Protein AF-A0A091BYT0-F1 (afdb_monomer_lite)

Secondary structure (DSSP, 8-state):
-EESTT-SSEEPPP-SHHHHHHHHHTT--TT--PPTT----S-SS--GGGTPPPB--TTTS-HHHHHHHHHHHHHTT-SS-EEEEE-S-TTS-TTSTT--EEEEEESS--HHHHHS-SBS----HHHHHHHHH-TTT--

Organism: NCBI:txid1302648

Foldseek 3Di:
DEDDDPPDLAHDADQDPQQQVQQVVVVHGPPDDDDPPDDRDSHPDQDRNNGHFFEDCPVVADVQVVVVQVVVCVVVVAPDKDWDKDAPDRVDHPPDVVRIDTDDIG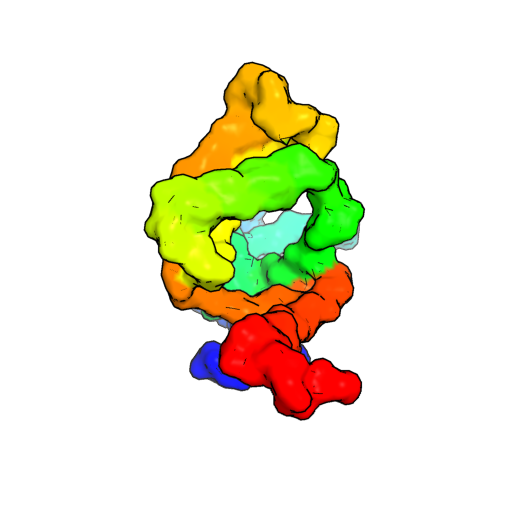SDDDQSCQQDGNYDHRDPCVVVVVCVVCVPPPD

Structure (mmCIF, N/CA/C/O backbone):
data_AF-A0A091BYT0-F1
#
_entry.id   AF-A0A091BYT0-F1
#
loop_
_atom_site.group_PDB
_atom_site.id
_atom_site.type_symbol
_atom_site.label_atom_id
_atom_site.label_alt_id
_atom_site.label_comp_id
_atom_site.label_asym_id
_atom_site.label_entity_id
_atom_site.label_seq_id
_atom_site.pdbx_PDB_ins_code
_atom_site.Cartn_x
_atom_site.Cartn_y
_atom_site.Cartn_z
_atom_site.occupancy
_atom_site.B_iso_or_equiv
_atom_site.auth_seq_id
_atom_site.auth_comp_id
_atom_site.auth_asym_id
_atom_site.auth_atom_id
_atom_site.pdbx_PDB_model_num
ATOM 1 N N . MET A 1 1 ? -17.977 2.817 -4.466 1.00 76.00 1 MET A N 1
ATOM 2 C CA . MET A 1 1 ? -16.609 2.264 -4.591 1.00 76.00 1 MET A CA 1
ATOM 3 C C . MET A 1 1 ? -16.408 1.010 -3.752 1.00 76.00 1 MET A C 1
ATOM 5 O O . MET A 1 1 ? -15.737 0.118 -4.246 1.00 76.00 1 MET A O 1
ATOM 9 N N . ARG A 1 2 ? -17.001 0.907 -2.551 1.00 91.88 2 ARG A N 1
ATOM 10 C CA . ARG A 1 2 ? -17.005 -0.341 -1.773 1.00 91.88 2 ARG A CA 1
ATOM 11 C C . ARG A 1 2 ? -18.127 -1.288 -2.183 1.00 91.88 2 ARG A C 1
ATOM 13 O O . ARG A 1 2 ? -19.239 -0.832 -2.453 1.00 91.88 2 ARG A O 1
ATOM 20 N N . GLY A 1 3 ? -17.832 -2.575 -2.188 1.00 91.50 3 GLY A N 1
ATOM 21 C CA . GLY A 1 3 ? -18.754 -3.658 -2.505 1.00 91.50 3 GLY A CA 1
ATOM 22 C C . GLY A 1 3 ? -18.411 -4.901 -1.698 1.00 91.50 3 GLY A C 1
ATOM 23 O O . GLY A 1 3 ? -17.829 -4.794 -0.622 1.00 91.50 3 GLY A O 1
ATOM 24 N N . GLU A 1 4 ? -18.852 -6.049 -2.196 1.00 87.75 4 GLU A N 1
ATOM 25 C CA . GLU A 1 4 ? -18.722 -7.338 -1.521 1.00 87.75 4 GLU A CA 1
ATOM 26 C C . GLU A 1 4 ? -18.180 -8.381 -2.502 1.00 87.75 4 GLU A C 1
ATOM 28 O O . GLU A 1 4 ? -18.399 -8.290 -3.719 1.00 87.75 4 GLU A O 1
ATOM 33 N N . ASN A 1 5 ? -17.562 -9.430 -1.961 1.00 85.25 5 ASN A N 1
ATOM 34 C CA . ASN A 1 5 ? -17.087 -10.599 -2.705 1.00 85.25 5 ASN A CA 1
ATOM 35 C C . ASN A 1 5 ? -15.991 -10.284 -3.740 1.00 85.25 5 ASN A C 1
ATOM 37 O O . ASN A 1 5 ? -15.920 -10.955 -4.771 1.00 85.25 5 ASN A O 1
ATOM 41 N N . HIS A 1 6 ? -15.136 -9.295 -3.478 1.00 81.69 6 HIS A N 1
ATOM 42 C CA . HIS A 1 6 ? -13.960 -8.945 -4.286 1.00 81.69 6 HIS A CA 1
ATOM 43 C C . HIS A 1 6 ? -14.311 -8.509 -5.715 1.00 81.69 6 HIS A C 1
ATOM 45 O O . HIS A 1 6 ? -13.541 -8.699 -6.656 1.00 81.69 6 HIS A O 1
ATOM 51 N N . ARG A 1 7 ? -15.512 -7.942 -5.901 1.00 86.56 7 ARG A N 1
ATOM 52 C CA . ARG A 1 7 ? -16.020 -7.479 -7.209 1.00 86.56 7 ARG A CA 1
ATOM 53 C C . ARG A 1 7 ? -15.836 -5.985 -7.445 1.00 86.56 7 ARG A C 1
ATOM 55 O O . ARG A 1 7 ? -16.117 -5.492 -8.536 1.00 86.56 7 ARG A O 1
ATOM 62 N N . THR A 1 8 ? -15.401 -5.261 -6.428 1.00 89.44 8 THR A N 1
ATOM 63 C CA . THR A 1 8 ? -15.164 -3.820 -6.463 1.00 89.44 8 THR A CA 1
ATOM 64 C C . THR A 1 8 ? -13.767 -3.515 -5.937 1.00 89.44 8 THR A C 1
ATOM 66 O O . THR A 1 8 ? -13.230 -4.321 -5.185 1.00 89.44 8 THR A O 1
ATOM 69 N N . PRO A 1 9 ? -13.180 -2.353 -6.273 1.00 87.19 9 PRO A N 1
ATOM 70 C CA . PRO A 1 9 ? -11.818 -2.027 -5.847 1.00 87.19 9 PRO A CA 1
ATOM 71 C C . PRO A 1 9 ? -11.589 -1.985 -4.332 1.00 87.19 9 PRO A C 1
ATOM 73 O O . PRO A 1 9 ? -10.460 -2.143 -3.888 1.00 87.19 9 PRO A O 1
ATOM 76 N N . LEU A 1 10 ? -12.642 -1.746 -3.549 1.00 91.94 10 LEU A N 1
ATOM 77 C CA . LEU A 1 10 ? -12.599 -1.737 -2.091 1.00 91.94 10 LEU A CA 1
ATOM 78 C C . LEU A 1 10 ? -13.695 -2.658 -1.547 1.00 91.94 10 LEU A C 1
ATOM 80 O O . LEU A 1 10 ? -14.782 -2.735 -2.131 1.00 91.94 10 LEU A O 1
ATOM 84 N N . GLU A 1 11 ? -13.450 -3.287 -0.403 1.00 93.44 11 GLU A N 1
ATOM 85 C CA . GLU A 1 11 ? -14.455 -4.084 0.307 1.00 93.44 11 GLU A CA 1
ATOM 86 C C . GLU A 1 11 ? -15.176 -3.253 1.369 1.00 93.44 11 GLU A C 1
ATOM 88 O O . GLU A 1 11 ? -14.642 -2.278 1.911 1.00 93.44 11 GLU A O 1
ATOM 93 N N . LYS A 1 12 ? -16.425 -3.608 1.663 1.00 93.69 12 LYS A N 1
ATOM 94 C CA . LYS A 1 12 ? -17.124 -3.063 2.828 1.00 93.69 12 LYS A CA 1
ATOM 95 C C . LYS A 1 12 ? -16.518 -3.631 4.107 1.00 93.69 12 LYS A C 1
ATOM 97 O O . LYS A 1 12 ? -16.277 -4.833 4.204 1.00 93.69 12 LYS A O 1
ATOM 102 N N . ILE A 1 13 ? -16.363 -2.759 5.096 1.00 92.94 13 ILE A N 1
ATOM 103 C CA . ILE A 1 13 ? -16.055 -3.153 6.470 1.00 92.94 13 ILE A CA 1
ATOM 104 C C . ILE A 1 13 ? -17.167 -4.083 6.965 1.00 92.94 13 ILE A C 1
ATOM 106 O O . ILE A 1 13 ? -18.351 -3.799 6.765 1.00 92.94 13 ILE A O 1
ATOM 110 N N . GLN A 1 14 ? -16.772 -5.187 7.589 1.00 91.19 14 GLN A N 1
ATOM 111 C CA . GLN A 1 14 ? -17.680 -6.121 8.243 1.00 91.19 14 GLN A CA 1
ATOM 112 C C . GLN A 1 14 ? -17.675 -5.851 9.748 1.00 91.19 14 GLN A C 1
ATOM 114 O O . GLN A 1 14 ? -16.687 -5.368 10.285 1.00 91.19 14 GLN A O 1
ATOM 119 N N . LEU A 1 15 ? -18.772 -6.157 10.436 1.00 93.69 15 LEU A N 1
ATOM 120 C CA . LEU A 1 15 ? -18.853 -6.066 11.898 1.00 93.69 15 LEU A CA 1
ATOM 121 C C . LEU A 1 15 ? -18.855 -7.488 12.466 1.00 93.69 15 LEU A C 1
ATOM 123 O O . LEU A 1 15 ? -19.876 -7.987 12.932 1.00 93.69 15 LEU A O 1
ATOM 127 N N . GLY A 1 16 ? -17.734 -8.189 12.283 1.00 95.12 16 GLY A N 1
ATOM 128 C CA . GLY A 1 16 ? -17.563 -9.576 12.701 1.00 95.12 16 GLY A CA 1
ATOM 129 C C . GLY A 1 16 ? -16.813 -9.712 14.024 1.00 95.12 16 GLY A C 1
ATOM 130 O O . GLY A 1 16 ? -16.383 -8.734 14.628 1.00 95.12 16 GLY A O 1
ATOM 131 N N . ALA A 1 17 ? -16.594 -10.961 14.441 1.00 96.25 17 ALA A N 1
ATOM 132 C CA . ALA A 1 17 ? -15.895 -11.278 15.690 1.00 96.25 17 ALA A CA 1
ATOM 133 C C . ALA A 1 17 ? -14.446 -10.755 15.730 1.00 96.25 17 ALA A C 1
ATOM 135 O O . ALA A 1 17 ? -13.921 -10.455 16.798 1.00 96.25 17 ALA A O 1
ATOM 136 N N . SER A 1 18 ? -13.780 -10.648 14.573 1.00 95.12 18 SER A N 1
ATOM 137 C CA . SER A 1 18 ? -12.440 -10.059 14.506 1.00 95.12 18 SER A CA 1
ATOM 138 C C . SER A 1 18 ? -12.471 -8.557 14.777 1.00 95.12 18 SER A C 1
ATOM 140 O O . SER A 1 18 ? -11.646 -8.077 15.544 1.00 95.12 18 SER A O 1
ATOM 142 N N . GLU A 1 19 ? -13.413 -7.825 14.177 1.00 96.56 19 GLU A N 1
ATOM 143 C CA . GLU A 1 19 ? -13.581 -6.394 14.436 1.00 96.56 19 GLU A CA 1
ATOM 144 C C . GLU A 1 19 ? -14.000 -6.121 15.878 1.00 96.56 19 GLU A C 1
ATOM 146 O O . GLU A 1 19 ? -13.458 -5.225 16.518 1.00 96.56 19 GLU A O 1
ATOM 151 N N . GLU A 1 20 ? -14.907 -6.936 16.415 1.00 97.12 20 GLU A N 1
ATOM 152 C CA . GLU A 1 20 ? -15.338 -6.861 17.811 1.00 97.12 20 GLU A CA 1
ATOM 153 C C . GLU A 1 20 ? -14.163 -7.051 18.779 1.00 97.12 20 GLU A C 1
ATOM 155 O O . GLU A 1 20 ? -14.004 -6.285 19.728 1.00 97.12 20 GLU A O 1
ATOM 160 N N . LEU A 1 21 ? -13.289 -8.028 18.514 1.00 96.81 21 LEU A N 1
ATOM 161 C CA . LEU A 1 21 ? -12.102 -8.272 19.331 1.00 96.81 21 LEU A CA 1
ATOM 162 C C . LEU A 1 21 ? -11.153 -7.065 19.344 1.00 96.81 21 LEU A C 1
ATOM 164 O O . LEU A 1 21 ? -10.691 -6.669 20.414 1.00 96.81 21 LEU A O 1
ATOM 168 N N . VAL A 1 22 ? -10.872 -6.479 18.178 1.00 96.69 22 VAL A N 1
ATOM 169 C CA . VAL A 1 22 ? -9.975 -5.316 18.052 1.00 96.69 22 VAL A CA 1
ATOM 170 C C . VAL A 1 22 ? -10.585 -4.079 18.718 1.00 96.69 22 VAL A C 1
ATOM 172 O O . VAL A 1 22 ? -9.880 -3.328 19.396 1.00 96.69 22 VAL A O 1
ATOM 175 N N . LEU A 1 23 ? -11.902 -3.884 18.608 1.00 97.19 23 LEU A N 1
ATOM 176 C CA . LEU A 1 23 ? -12.615 -2.836 19.343 1.00 97.19 23 LEU A CA 1
ATOM 177 C C . LEU A 1 23 ? -12.477 -3.018 20.855 1.00 97.19 23 LEU A C 1
ATOM 179 O O . LEU A 1 23 ? -12.084 -2.081 21.552 1.00 97.19 23 LEU A O 1
ATOM 183 N N . HIS A 1 24 ? -12.720 -4.228 21.362 1.00 97.19 24 HIS A N 1
ATOM 184 C CA . HIS A 1 24 ? -12.621 -4.514 22.792 1.00 97.19 24 HIS A CA 1
ATOM 185 C C . HIS A 1 24 ? -11.221 -4.273 23.355 1.00 97.19 24 HIS A C 1
ATOM 187 O O . HIS A 1 24 ? -11.096 -3.769 24.471 1.00 97.19 24 HIS A O 1
ATOM 193 N N . GLN A 1 25 ? -10.167 -4.575 22.595 1.00 96.50 25 GLN A N 1
ATOM 194 C CA . GLN A 1 25 ? -8.786 -4.288 23.001 1.00 96.50 25 GLN A CA 1
ATOM 195 C C . GLN A 1 25 ? -8.512 -2.786 23.170 1.00 96.50 25 GLN A C 1
ATOM 197 O O . GLN A 1 25 ? -7.662 -2.410 23.974 1.00 96.50 25 GLN A O 1
ATOM 202 N N . GLN A 1 26 ? -9.257 -1.933 22.464 1.00 96.00 26 GLN A N 1
ATOM 203 C CA . GLN A 1 26 ? -9.205 -0.473 22.588 1.00 96.00 26 GLN A CA 1
ATOM 204 C C . GLN A 1 26 ? -10.232 0.078 23.599 1.00 96.00 26 GLN A C 1
ATOM 206 O O . GLN A 1 26 ? -10.308 1.286 23.791 1.00 96.00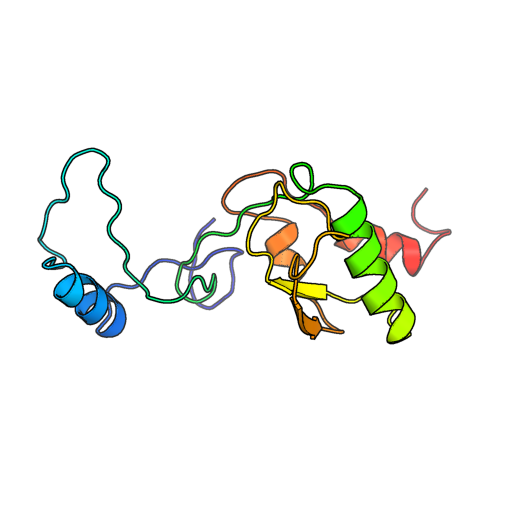 26 GLN A O 1
ATOM 211 N N . GLY A 1 27 ? -11.022 -0.782 24.255 1.00 97.00 27 GLY A N 1
ATOM 212 C CA . GLY A 1 27 ? -12.080 -0.372 25.187 1.00 97.00 27 GLY A CA 1
ATOM 213 C C . GLY A 1 27 ? -13.399 0.035 24.520 1.00 97.00 27 GLY A C 1
ATOM 214 O O . GLY A 1 27 ? -14.274 0.584 25.188 1.00 97.00 27 GLY A O 1
ATOM 215 N N . TYR A 1 28 ? -13.560 -0.255 23.228 1.00 97.56 28 TYR A N 1
ATOM 216 C CA . TYR A 1 28 ? -14.751 0.052 22.441 1.00 97.56 28 TYR A CA 1
ATOM 217 C C . TYR A 1 28 ? -15.652 -1.172 22.241 1.00 97.56 28 TYR A C 1
ATOM 219 O O . TYR A 1 28 ? -15.260 -2.324 22.425 1.00 97.56 28 TYR A O 1
ATOM 227 N N . THR A 1 29 ? -16.884 -0.895 21.831 1.00 97.56 29 THR A N 1
ATOM 228 C CA . THR A 1 29 ? -17.877 -1.848 21.324 1.00 97.56 29 THR A CA 1
ATOM 229 C C . THR A 1 29 ? -18.494 -1.274 20.048 1.00 97.56 29 THR A C 1
ATOM 231 O O . THR A 1 29 ? -18.281 -0.100 19.741 1.00 97.56 29 THR A O 1
ATOM 234 N N . PHE A 1 30 ? -19.295 -2.049 19.313 1.00 96.88 30 PHE A N 1
ATOM 235 C CA . PHE A 1 30 ? -20.006 -1.519 18.141 1.00 96.88 30 PHE A CA 1
ATOM 236 C C . PHE A 1 30 ? -21.026 -0.419 18.476 1.00 96.88 30 PHE A C 1
ATOM 238 O O . PHE A 1 30 ? -21.356 0.380 17.604 1.00 96.88 30 PHE A O 1
ATOM 245 N N . ASP A 1 31 ? -21.491 -0.357 19.726 1.00 97.38 31 ASP A N 1
ATOM 246 C CA . ASP A 1 31 ? -22.428 0.666 20.206 1.00 97.38 31 ASP A CA 1
ATOM 247 C C . ASP A 1 31 ? -21.720 1.906 20.775 1.00 97.38 31 ASP A C 1
ATOM 249 O O . ASP A 1 31 ? -22.361 2.903 21.117 1.00 97.38 31 ASP A O 1
ATOM 253 N N . SER A 1 32 ? -20.394 1.858 20.912 1.00 97.25 32 SER A N 1
ATOM 254 C CA . SER A 1 32 ? -19.616 2.981 21.416 1.00 97.25 32 SER A CA 1
ATOM 255 C C . SER A 1 32 ? -19.590 4.126 20.403 1.00 97.25 32 SER A C 1
ATOM 257 O O . SER A 1 32 ? -19.503 3.914 19.195 1.00 97.25 32 SER A O 1
ATOM 259 N N . VAL A 1 33 ? -19.611 5.359 20.907 1.00 97.06 33 VAL A N 1
ATOM 260 C CA . VAL A 1 33 ? -19.472 6.572 20.095 1.00 97.06 33 VAL A CA 1
ATOM 261 C C . VAL A 1 33 ? -18.083 7.155 20.360 1.00 97.06 33 VAL A C 1
ATOM 263 O O . VAL A 1 33 ? -17.853 7.595 21.485 1.00 97.06 33 VAL A O 1
ATOM 266 N N . PRO A 1 34 ? -17.158 7.134 19.381 1.00 96.50 34 PRO A N 1
ATOM 267 C CA . PRO A 1 34 ? -15.833 7.728 19.539 1.00 96.50 34 PRO A CA 1
ATOM 268 C C . PRO A 1 34 ? -15.906 9.244 19.700 1.00 96.50 34 PRO A C 1
ATOM 270 O O . PRO A 1 34 ? -16.825 9.890 19.177 1.00 96.50 34 PRO A O 1
ATOM 273 N N . ASP A 1 35 ? -14.907 9.819 20.363 1.00 96.94 35 ASP A N 1
ATOM 274 C CA . ASP A 1 35 ? -14.800 11.267 20.466 1.00 96.94 35 ASP A CA 1
ATOM 275 C C . ASP A 1 35 ? -14.502 11.899 19.098 1.00 96.94 35 ASP A C 1
ATOM 277 O O . ASP A 1 35 ? -13.997 11.280 18.155 1.00 96.94 35 ASP A O 1
ATOM 281 N N . GLN A 1 36 ? -14.825 13.185 18.960 1.00 96.81 36 GLN A N 1
ATOM 282 C CA . GLN A 1 36 ? -14.607 13.885 17.701 1.00 96.81 36 GLN A CA 1
ATOM 283 C C . GLN A 1 36 ? -13.113 13.917 17.338 1.00 96.81 36 GLN A C 1
ATOM 285 O O . GLN A 1 36 ? -12.297 14.501 18.046 1.00 96.81 36 GLN A O 1
ATOM 290 N N . GLY A 1 37 ? -12.781 13.363 16.169 1.00 96.12 37 GLY A N 1
ATOM 291 C CA . GLY A 1 37 ? -11.408 13.303 15.655 1.00 96.12 37 GLY A CA 1
ATOM 292 C C . GLY A 1 37 ? -10.623 12.076 16.119 1.00 96.12 37 GLY A C 1
ATOM 293 O O . GLY A 1 37 ? -9.496 11.876 15.668 1.00 96.12 37 GLY A O 1
ATOM 294 N N . GLU A 1 38 ? -11.213 11.238 16.967 1.00 96.38 38 GLU A N 1
ATOM 295 C CA . GLU A 1 38 ? -10.619 9.974 17.366 1.00 96.38 38 GLU A CA 1
ATOM 296 C C . GLU A 1 38 ? -10.663 8.955 16.219 1.00 96.38 38 GLU A C 1
ATOM 298 O O . GLU A 1 38 ? -11.651 8.836 15.492 1.00 96.38 38 GLU A O 1
ATOM 303 N N . THR A 1 39 ? -9.567 8.214 16.047 1.00 95.19 39 THR A N 1
ATOM 304 C CA . THR A 1 39 ? -9.494 7.095 15.103 1.00 95.19 39 THR A CA 1
ATOM 305 C C . THR A 1 39 ? -9.585 5.793 15.878 1.00 95.19 39 THR A C 1
ATOM 307 O O . THR A 1 39 ? -8.702 5.495 16.676 1.00 95.19 39 THR A O 1
ATOM 310 N N . VAL A 1 40 ? -10.629 5.011 15.606 1.00 95.81 40 VAL A N 1
ATOM 311 C CA . VAL A 1 40 ? -10.818 3.675 16.179 1.00 95.81 40 VAL A CA 1
ATOM 312 C C . VAL A 1 40 ? -10.528 2.635 15.107 1.00 95.81 40 VAL A C 1
ATOM 314 O O . VAL A 1 40 ? -11.139 2.645 14.035 1.00 95.81 40 VAL A O 1
ATOM 317 N N . TYR A 1 41 ? -9.585 1.738 15.382 1.00 95.62 41 TYR A N 1
ATOM 318 C CA . TYR A 1 41 ? -9.214 0.687 14.442 1.00 95.62 41 TYR A CA 1
ATOM 319 C C . TYR A 1 41 ? -10.166 -0.502 14.563 1.00 95.62 41 TYR A C 1
ATOM 321 O O . TYR A 1 41 ? -10.561 -0.885 15.659 1.00 95.62 41 TYR A O 1
ATOM 329 N N . LEU A 1 42 ? -10.531 -1.101 13.429 1.00 95.88 42 LEU A N 1
ATOM 330 C CA . LEU A 1 42 ? -11.381 -2.299 13.382 1.00 95.88 42 LEU A CA 1
ATOM 331 C C . LEU A 1 42 ? -10.587 -3.564 13.039 1.00 95.88 42 LEU A C 1
ATOM 333 O O . LEU A 1 42 ? -11.088 -4.672 13.167 1.00 95.88 42 LEU A O 1
ATOM 337 N N . ARG A 1 43 ? -9.346 -3.427 12.575 1.00 94.38 43 ARG A N 1
ATOM 338 C CA . ARG A 1 43 ? -8.476 -4.536 12.183 1.00 94.38 43 ARG A CA 1
ATOM 339 C C . ARG A 1 43 ? -7.038 -4.207 12.565 1.00 94.38 43 ARG A C 1
ATOM 341 O O . ARG A 1 43 ? -6.623 -3.062 12.427 1.00 94.38 43 ARG A O 1
ATOM 348 N N . ASP A 1 44 ? -6.279 -5.235 12.937 1.00 91.00 44 ASP A N 1
ATOM 349 C CA . ASP A 1 44 ? -4.833 -5.131 13.202 1.00 91.00 44 ASP A CA 1
ATOM 350 C C . ASP A 1 44 ? -3.981 -5.191 11.923 1.00 91.00 44 ASP A C 1
ATOM 352 O O . ASP A 1 44 ? -2.761 -5.048 11.962 1.00 91.00 44 ASP A O 1
ATOM 356 N N . ASN A 1 45 ? -4.613 -5.439 10.773 1.00 90.25 45 ASN A N 1
ATOM 357 C CA . ASN A 1 45 ? -3.969 -5.435 9.466 1.00 90.25 45 ASN A CA 1
ATOM 358 C C . ASN A 1 45 ? -4.635 -4.416 8.537 1.00 90.25 45 ASN A C 1
ATOM 360 O O . ASN A 1 45 ? -5.787 -4.024 8.723 1.00 90.25 45 ASN A O 1
ATOM 364 N N . SER A 1 46 ? -3.897 -3.995 7.515 1.00 90.12 46 SER A N 1
ATOM 365 C CA . SER A 1 46 ? -4.302 -2.958 6.563 1.00 90.12 46 SER A CA 1
ATOM 366 C C . SER A 1 46 ? -4.874 -3.523 5.256 1.00 90.12 46 SER A C 1
ATOM 368 O O . SER A 1 46 ? -4.904 -2.837 4.234 1.00 90.12 46 SER A O 1
ATOM 370 N N . ASN A 1 47 ? -5.336 -4.777 5.256 1.00 90.62 47 ASN A N 1
ATOM 371 C CA . ASN A 1 47 ? -5.743 -5.455 4.029 1.00 90.62 47 ASN A CA 1
ATOM 372 C C . ASN A 1 47 ? -7.001 -4.824 3.413 1.00 90.62 47 ASN A C 1
ATOM 374 O O . ASN A 1 47 ? -8.059 -4.743 4.041 1.00 90.62 47 ASN A O 1
ATOM 378 N N . VAL A 1 48 ? -6.925 -4.468 2.127 1.00 90.19 48 VAL A N 1
ATOM 379 C CA . VAL A 1 48 ? -8.076 -3.949 1.363 1.00 90.19 48 VAL A CA 1
ATOM 380 C C . VAL A 1 48 ? -9.218 -4.971 1.300 1.00 90.19 48 VAL A C 1
ATOM 382 O O . VAL A 1 48 ? -10.387 -4.590 1.361 1.00 90.19 48 VAL A O 1
ATOM 385 N N . SER A 1 49 ? -8.899 -6.269 1.247 1.00 87.62 49 SER A N 1
ATOM 386 C CA . SER A 1 49 ? -9.879 -7.369 1.233 1.00 87.62 49 SER A CA 1
ATOM 387 C C . SER A 1 49 ? -10.713 -7.473 2.513 1.00 87.62 49 SER A C 1
ATOM 389 O O . SER A 1 49 ? -11.796 -8.049 2.493 1.00 87.62 49 SER A O 1
ATOM 391 N N . THR A 1 50 ? -10.245 -6.898 3.621 1.00 89.75 50 THR A N 1
ATOM 392 C CA . THR A 1 50 ? -10.983 -6.824 4.892 1.00 89.75 50 THR A CA 1
ATOM 393 C C . THR A 1 50 ? -11.505 -5.416 5.175 1.00 89.75 50 THR A C 1
ATOM 395 O O . THR A 1 50 ? -11.814 -5.083 6.314 1.00 89.75 50 THR A O 1
ATOM 398 N N . GLY A 1 51 ? -11.608 -4.578 4.140 1.00 91.56 51 GLY A N 1
ATOM 399 C CA . GLY A 1 51 ? -12.152 -3.226 4.237 1.00 91.56 51 GLY A CA 1
ATOM 400 C C . GLY A 1 51 ? -11.115 -2.128 4.459 1.00 91.56 51 GLY A C 1
ATOM 401 O O . GLY A 1 5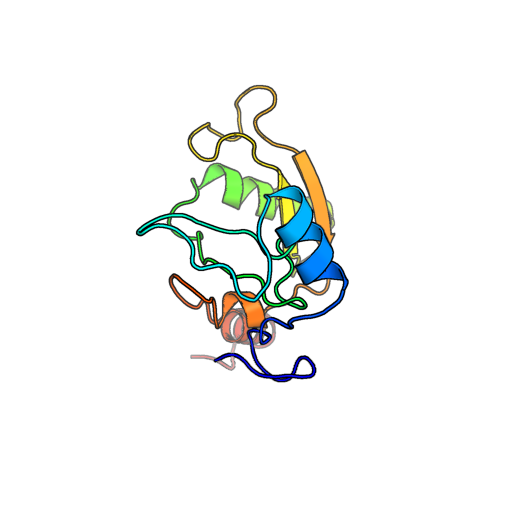1 ? -11.513 -0.974 4.601 1.00 91.56 51 GLY A O 1
ATOM 402 N N . GLY A 1 52 ? -9.819 -2.452 4.434 1.00 93.81 52 GLY A N 1
ATOM 403 C CA . GLY A 1 52 ? -8.738 -1.472 4.503 1.00 93.81 52 GLY A CA 1
ATOM 404 C C . GLY A 1 52 ? -8.762 -0.446 3.366 1.00 93.81 52 GLY A C 1
ATOM 405 O O . GLY A 1 52 ? -9.386 -0.640 2.315 1.00 93.81 52 GLY A O 1
ATOM 406 N N . ASP A 1 53 ? -8.062 0.660 3.596 1.00 94.31 53 ASP A N 1
ATOM 407 C CA . ASP A 1 53 ? -7.983 1.801 2.688 1.00 94.31 53 ASP A CA 1
ATOM 408 C C . ASP A 1 53 ? -6.688 1.753 1.873 1.00 94.31 53 ASP A C 1
ATOM 410 O O . ASP A 1 53 ? -5.602 1.604 2.429 1.00 94.31 53 ASP A O 1
ATOM 414 N N . SER A 1 54 ? -6.786 1.933 0.555 1.00 95.12 54 SER A N 1
ATOM 415 C CA . SER A 1 54 ? -5.622 2.075 -0.326 1.00 95.12 54 SER A CA 1
ATOM 416 C C . SER A 1 54 ? -5.318 3.544 -0.632 1.00 95.12 54 SER A C 1
ATOM 418 O O . SER A 1 54 ? -6.199 4.316 -1.018 1.00 95.12 54 SER A O 1
ATOM 420 N N . PHE A 1 55 ? -4.052 3.936 -0.506 1.00 95.81 55 PHE A N 1
ATOM 421 C CA . PHE A 1 55 ? -3.585 5.296 -0.777 1.00 95.81 55 PHE A CA 1
ATOM 422 C C . PHE A 1 55 ? -2.583 5.278 -1.936 1.00 95.81 55 PHE A C 1
ATOM 424 O O . PHE A 1 55 ? -1.614 4.523 -1.901 1.00 95.81 55 PHE A O 1
ATOM 431 N N . ASP A 1 56 ? -2.796 6.106 -2.963 1.00 97.25 56 ASP A N 1
ATOM 432 C CA . ASP A 1 56 ? -1.756 6.371 -3.966 1.00 97.25 56 ASP A CA 1
ATOM 433 C C . ASP A 1 56 ? -0.750 7.369 -3.391 1.00 97.25 56 ASP A C 1
ATOM 435 O O . ASP A 1 56 ? -1.092 8.522 -3.137 1.00 97.25 56 ASP A O 1
ATOM 439 N N . MET A 1 57 ? 0.487 6.907 -3.220 1.00 96.56 57 MET A N 1
ATOM 440 C CA . MET A 1 57 ? 1.617 7.691 -2.706 1.00 96.56 57 MET A CA 1
ATOM 441 C C . MET A 1 57 ? 2.671 7.951 -3.792 1.00 96.56 57 MET A C 1
ATOM 443 O O . MET A 1 57 ? 3.764 8.424 -3.500 1.00 96.56 57 MET A O 1
ATOM 447 N N . THR A 1 58 ? 2.367 7.630 -5.057 1.00 96.44 58 THR A N 1
ATOM 448 C CA . THR A 1 58 ? 3.346 7.613 -6.157 1.00 96.44 58 THR A CA 1
ATOM 449 C C . THR A 1 58 ? 4.133 8.919 -6.281 1.00 96.44 58 THR A C 1
ATOM 451 O O . THR A 1 58 ? 5.338 8.886 -6.518 1.00 96.44 58 THR A O 1
ATOM 454 N N . ASP A 1 59 ? 3.473 10.068 -6.135 1.00 95.69 59 ASP A N 1
ATOM 455 C CA . ASP A 1 59 ? 4.124 11.373 -6.304 1.00 95.69 59 ASP A CA 1
ATOM 456 C C . ASP A 1 59 ? 4.816 11.863 -5.011 1.00 95.69 59 ASP A C 1
ATOM 458 O O . ASP A 1 59 ? 5.666 12.743 -5.087 1.00 95.69 59 ASP A O 1
ATOM 462 N N . GLU A 1 60 ? 4.504 11.262 -3.858 1.00 94.12 60 GLU A N 1
ATOM 463 C CA . GLU A 1 60 ? 5.077 11.601 -2.544 1.00 94.12 60 GLU A CA 1
ATOM 464 C C . GLU A 1 60 ? 6.395 10.861 -2.269 1.00 94.12 60 GLU A C 1
ATOM 466 O O . GLU A 1 60 ? 7.236 11.331 -1.506 1.00 94.12 60 GLU A O 1
ATOM 471 N N . PHE A 1 61 ? 6.595 9.698 -2.896 1.00 94.75 61 PHE A N 1
ATOM 472 C CA . PHE A 1 61 ? 7.844 8.947 -2.784 1.00 94.75 61 PHE A CA 1
ATOM 473 C C . PHE A 1 61 ? 8.985 9.608 -3.562 1.00 94.75 61 PHE A C 1
ATOM 475 O O . PHE A 1 61 ? 8.832 9.979 -4.735 1.00 94.75 61 PHE A O 1
ATOM 482 N N . SER A 1 62 ? 10.163 9.652 -2.936 1.00 95.38 62 SER A N 1
ATOM 483 C CA . SER A 1 62 ? 11.411 10.040 -3.587 1.00 95.38 62 SER A CA 1
ATOM 484 C C . SER A 1 62 ? 11.786 9.076 -4.718 1.00 95.38 62 SER A C 1
ATOM 486 O O . SER A 1 62 ? 11.400 7.904 -4.753 1.00 95.38 62 SER A O 1
ATOM 488 N N . GLU A 1 63 ? 12.524 9.598 -5.698 1.00 97.06 63 GLU A N 1
ATOM 489 C CA . GLU A 1 63 ? 12.860 8.851 -6.913 1.00 97.06 63 GLU A CA 1
ATOM 490 C C . GLU A 1 63 ? 13.784 7.655 -6.637 1.00 97.06 63 GLU A C 1
ATOM 492 O O . GLU A 1 63 ? 13.705 6.642 -7.322 1.00 97.06 63 GLU A O 1
ATOM 497 N N . ASP A 1 64 ? 14.621 7.722 -5.605 1.00 97.19 64 ASP A N 1
ATOM 498 C CA . ASP A 1 64 ? 15.536 6.643 -5.224 1.00 97.19 64 ASP A CA 1
ATOM 499 C C . ASP A 1 64 ? 14.812 5.348 -4.810 1.00 97.19 64 ASP A C 1
ATOM 501 O O . ASP A 1 64 ? 15.216 4.275 -5.258 1.00 97.19 64 ASP A O 1
ATOM 505 N N . TYR A 1 65 ? 13.701 5.415 -4.067 1.00 97.94 65 TYR A N 1
ATOM 506 C CA . TYR A 1 65 ? 12.878 4.234 -3.764 1.00 97.94 65 TYR A CA 1
ATOM 507 C C . TYR A 1 65 ? 12.189 3.659 -5.008 1.00 97.94 65 TYR A C 1
ATOM 509 O O . TYR A 1 65 ? 12.048 2.441 -5.138 1.00 97.94 65 TYR A O 1
ATOM 517 N N . LYS A 1 66 ? 11.796 4.510 -5.964 1.00 97.62 66 LYS A N 1
ATOM 518 C CA . LYS A 1 66 ? 11.234 4.047 -7.245 1.00 97.62 66 LYS A CA 1
ATOM 519 C C . LYS A 1 66 ? 12.293 3.314 -8.063 1.00 97.62 66 LYS A C 1
ATOM 521 O O . LYS A 1 66 ? 12.030 2.230 -8.579 1.00 97.62 66 LYS A O 1
ATOM 526 N N . GLN A 1 67 ? 13.507 3.861 -8.127 1.00 98.00 67 GLN A N 1
ATOM 527 C CA . GLN A 1 67 ? 14.639 3.217 -8.795 1.00 98.00 67 GLN A CA 1
ATOM 528 C C . GLN A 1 67 ? 15.049 1.915 -8.103 1.00 98.00 67 GLN A C 1
ATOM 530 O O . GLN A 1 67 ? 15.355 0.939 -8.785 1.00 98.00 67 GLN A O 1
ATOM 535 N N . LEU A 1 68 ? 14.992 1.856 -6.772 1.00 97.69 68 LEU A N 1
ATOM 536 C CA . LEU A 1 68 ? 15.191 0.623 -6.015 1.00 97.69 68 LEU A CA 1
ATOM 537 C C . LEU A 1 68 ? 14.195 -0.467 -6.441 1.00 97.69 68 LEU A C 1
ATOM 539 O O . LEU A 1 68 ? 14.612 -1.581 -6.755 1.00 97.69 68 LEU A O 1
ATOM 543 N N . ALA A 1 69 ? 12.897 -0.157 -6.515 1.00 97.94 69 ALA A N 1
ATOM 544 C CA . ALA A 1 69 ? 11.887 -1.120 -6.962 1.00 97.94 69 ALA A CA 1
ATOM 545 C C . ALA A 1 69 ? 12.159 -1.620 -8.396 1.00 97.94 69 ALA A C 1
ATOM 547 O O . ALA A 1 69 ? 12.047 -2.817 -8.676 1.00 97.94 69 ALA A O 1
ATOM 548 N N . VAL A 1 70 ? 12.593 -0.727 -9.294 1.00 97.81 70 VAL A N 1
ATOM 549 C CA . VAL A 1 70 ? 13.015 -1.087 -10.659 1.00 97.81 70 VAL A CA 1
ATOM 550 C C . VAL A 1 70 ? 14.220 -2.034 -10.641 1.00 97.81 70 VAL A C 1
ATOM 552 O O . VAL A 1 70 ? 14.212 -3.039 -11.352 1.00 97.81 70 VAL A O 1
ATOM 555 N N . GLN A 1 71 ? 15.234 -1.764 -9.816 1.00 97.88 71 GLN A N 1
ATOM 556 C CA . GLN A 1 71 ? 16.423 -2.616 -9.693 1.00 97.88 71 GLN A CA 1
ATOM 557 C C . GLN A 1 71 ? 16.083 -4.013 -9.168 1.00 97.88 71 GLN A C 1
ATOM 559 O O . GLN A 1 71 ? 16.623 -5.002 -9.670 1.00 97.88 71 GLN A O 1
ATOM 564 N N . VAL A 1 72 ? 15.164 -4.121 -8.204 1.00 98.19 72 VAL A N 1
ATOM 565 C CA . VAL A 1 72 ? 14.680 -5.416 -7.703 1.00 98.19 72 VAL A CA 1
ATOM 566 C C . VAL A 1 72 ? 14.023 -6.211 -8.833 1.00 98.19 72 VAL A C 1
ATOM 568 O O . VAL A 1 72 ? 14.398 -7.359 -9.072 1.00 98.19 72 VAL A O 1
ATOM 571 N N . ALA A 1 73 ? 13.108 -5.597 -9.590 1.00 97.88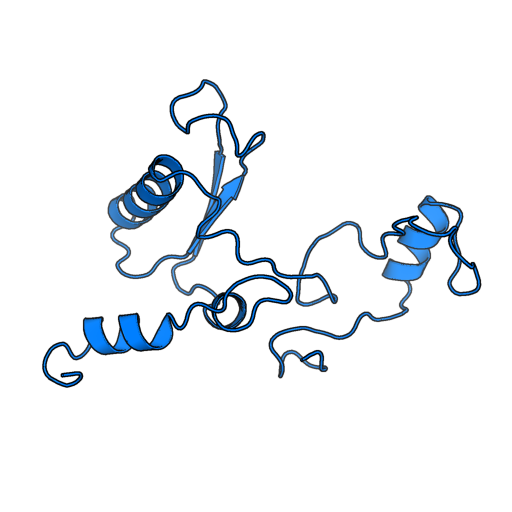 73 ALA A N 1
ATOM 572 C CA . ALA A 1 73 ? 12.451 -6.254 -10.721 1.00 97.88 73 ALA A CA 1
ATOM 573 C C . ALA A 1 73 ? 13.454 -6.705 -11.803 1.00 97.88 73 ALA A C 1
ATOM 575 O O . ALA A 1 73 ? 13.385 -7.839 -12.280 1.00 97.88 73 ALA A O 1
ATOM 576 N N . GLN A 1 74 ? 14.431 -5.854 -12.139 1.00 97.44 74 GLN A N 1
ATOM 577 C CA . GLN A 1 74 ? 15.496 -6.171 -13.096 1.00 97.44 74 GLN A CA 1
ATOM 578 C C . GLN A 1 74 ? 16.376 -7.333 -12.630 1.00 97.44 74 GLN A C 1
ATOM 580 O O . GLN A 1 74 ? 16.681 -8.222 -13.422 1.00 97.44 74 GLN A O 1
ATOM 585 N N . THR A 1 75 ? 16.748 -7.354 -11.348 1.00 97.81 75 THR A N 1
ATOM 586 C CA . THR A 1 75 ? 17.563 -8.426 -10.752 1.00 97.81 75 THR A CA 1
ATOM 587 C C . THR A 1 75 ? 16.860 -9.778 -10.846 1.00 97.81 75 THR A C 1
ATOM 589 O O . THR A 1 75 ? 17.502 -10.801 -11.076 1.00 97.81 75 THR A O 1
ATOM 592 N N . LEU A 1 76 ? 15.532 -9.782 -10.732 1.00 97.38 76 LEU A N 1
ATOM 593 C CA . LEU A 1 76 ? 14.698 -10.974 -10.879 1.00 97.38 76 LEU A CA 1
ATOM 594 C C . LEU A 1 76 ? 14.380 -11.328 -12.343 1.00 97.38 76 LEU A C 1
ATOM 596 O O . LEU A 1 76 ? 13.717 -12.332 -12.595 1.00 97.38 76 LEU A O 1
ATOM 600 N N . GLY A 1 77 ? 14.819 -10.518 -13.313 1.00 97.12 77 GLY A N 1
ATOM 601 C CA . GLY A 1 77 ? 14.489 -10.696 -14.729 1.00 97.12 77 GLY A CA 1
ATOM 602 C C . GLY A 1 77 ? 12.998 -10.513 -15.037 1.00 97.12 77 GLY A C 1
ATOM 603 O O . GLY A 1 77 ? 12.512 -11.017 -16.049 1.00 97.12 77 GLY A O 1
ATOM 604 N N . ALA A 1 78 ? 12.258 -9.822 -14.169 1.00 96.50 78 ALA A N 1
ATOM 605 C CA . ALA A 1 78 ? 10.823 -9.633 -14.296 1.00 96.50 78 ALA A CA 1
ATOM 606 C C . ALA A 1 78 ? 10.513 -8.345 -15.070 1.00 96.50 78 ALA A C 1
ATOM 608 O O . ALA A 1 78 ? 10.876 -7.248 -14.650 1.00 96.50 78 ALA A O 1
ATOM 609 N N . 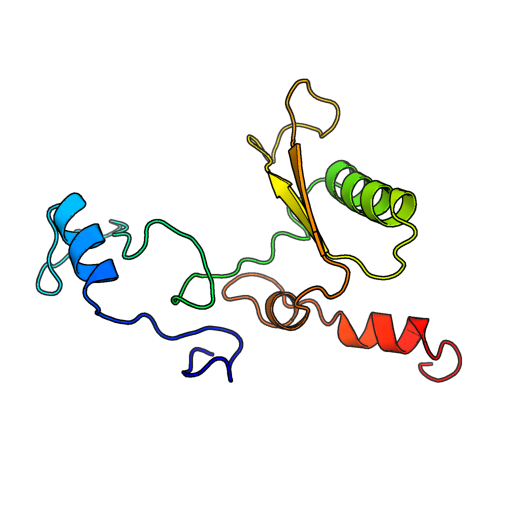THR A 1 79 ? 9.799 -8.461 -16.193 1.00 94.50 79 THR A N 1
ATOM 610 C CA . THR A 1 79 ? 9.339 -7.289 -16.960 1.00 94.50 79 THR A CA 1
ATOM 611 C C . THR A 1 79 ? 8.196 -6.554 -16.259 1.00 94.50 79 THR A C 1
ATOM 613 O O . THR A 1 79 ? 8.109 -5.332 -16.333 1.00 94.50 79 THR A O 1
ATOM 616 N N . ILE A 1 80 ? 7.316 -7.295 -15.581 1.00 95.25 80 ILE A N 1
ATOM 617 C CA . ILE A 1 80 ? 6.220 -6.763 -14.767 1.00 95.25 80 ILE A CA 1
ATOM 618 C C . ILE A 1 80 ? 6.352 -7.400 -13.388 1.00 95.25 80 ILE A C 1
ATOM 620 O O . ILE A 1 80 ? 6.369 -8.624 -13.269 1.00 95.25 80 ILE A O 1
ATOM 624 N N . CYS A 1 81 ? 6.473 -6.567 -12.361 1.00 96.44 81 CYS A N 1
ATOM 625 C CA . CYS A 1 81 ? 6.653 -6.998 -10.983 1.00 96.44 81 CYS A CA 1
ATOM 626 C C . CYS A 1 81 ? 6.082 -5.934 -10.041 1.00 96.44 81 CYS A C 1
ATOM 628 O O . CYS A 1 81 ? 6.309 -4.743 -10.256 1.00 96.44 81 CYS A O 1
ATOM 630 N N . GLY A 1 82 ? 5.341 -6.355 -9.020 1.00 97.31 82 GLY A N 1
ATOM 631 C CA . GLY A 1 82 ? 5.062 -5.535 -7.843 1.00 97.31 82 GLY A CA 1
ATOM 632 C C . GLY A 1 82 ? 6.090 -5.856 -6.771 1.00 97.31 82 GLY A C 1
ATOM 633 O O . GLY A 1 82 ? 6.299 -7.027 -6.479 1.00 97.31 82 GLY A O 1
ATOM 634 N N . VAL A 1 83 ? 6.751 -4.845 -6.220 1.00 97.88 83 VAL A N 1
ATOM 635 C CA . VAL A 1 83 ? 7.760 -5.027 -5.172 1.00 97.88 83 VAL A CA 1
ATOM 636 C C . VAL A 1 83 ? 7.226 -4.410 -3.895 1.00 97.88 83 VAL A C 1
ATOM 638 O O . VAL A 1 83 ? 6.913 -3.219 -3.876 1.00 97.88 83 VAL A O 1
ATOM 641 N N . ASP A 1 84 ? 7.158 -5.211 -2.841 1.00 97.38 84 ASP A N 1
ATOM 642 C CA . ASP A 1 84 ? 6.668 -4.779 -1.542 1.00 97.38 84 ASP A CA 1
ATOM 643 C C . ASP A 1 84 ? 7.857 -4.484 -0.629 1.00 97.38 84 ASP A C 1
ATOM 645 O O . ASP A 1 84 ? 8.720 -5.331 -0.373 1.00 97.38 84 ASP A O 1
ATOM 649 N N . ILE A 1 85 ? 7.922 -3.233 -0.178 1.00 97.62 85 ILE A N 1
ATOM 650 C CA . ILE A 1 85 ? 9.062 -2.662 0.536 1.00 97.62 85 ILE A CA 1
ATOM 651 C C . ILE A 1 85 ? 8.566 -2.145 1.882 1.00 97.62 85 ILE A C 1
ATOM 653 O O . ILE A 1 85 ? 7.578 -1.413 1.943 1.00 97.62 85 ILE A O 1
ATOM 657 N N . ILE A 1 86 ? 9.269 -2.492 2.960 1.00 97.38 86 ILE A N 1
ATOM 658 C CA . ILE A 1 86 ? 9.078 -1.855 4.263 1.00 97.38 86 ILE A CA 1
ATOM 659 C C . ILE A 1 86 ? 10.063 -0.701 4.406 1.00 97.38 86 ILE A C 1
ATOM 661 O O . ILE A 1 86 ? 11.265 -0.881 4.216 1.00 97.38 86 ILE A O 1
ATOM 665 N N . ILE A 1 87 ? 9.544 0.485 4.714 1.00 97.31 87 ILE A N 1
ATOM 666 C CA . ILE A 1 87 ? 10.312 1.730 4.807 1.00 97.31 87 ILE A CA 1
ATOM 667 C C . ILE A 1 87 ? 9.950 2.379 6.148 1.00 97.31 87 ILE A C 1
ATOM 669 O O . ILE A 1 87 ? 8.807 2.815 6.302 1.00 97.31 87 ILE A O 1
ATOM 673 N N . PRO A 1 88 ? 10.864 2.411 7.138 1.00 96.56 88 PRO A N 1
ATOM 674 C CA . PRO A 1 88 ? 10.581 2.990 8.452 1.00 96.56 88 PRO A CA 1
ATOM 675 C C . PRO A 1 88 ? 10.324 4.500 8.408 1.00 96.56 88 PRO A C 1
ATOM 677 O O . PRO A 1 88 ? 9.495 5.000 9.165 1.00 96.56 88 PRO A O 1
ATOM 680 N N . ASP A 1 89 ? 11.023 5.216 7.522 1.00 95.25 89 ASP A N 1
ATOM 681 C CA . ASP A 1 89 ? 10.865 6.656 7.318 1.00 95.25 89 ASP A CA 1
ATOM 682 C C . ASP A 1 89 ? 10.918 6.998 5.824 1.00 95.25 89 ASP A C 1
ATOM 684 O O . ASP A 1 89 ? 11.967 6.923 5.186 1.00 95.25 89 ASP A O 1
ATOM 688 N N . ILE A 1 90 ? 9.770 7.395 5.269 1.00 93.38 90 ILE A N 1
ATOM 689 C CA . ILE A 1 90 ? 9.629 7.785 3.859 1.00 93.38 90 ILE A CA 1
ATOM 690 C C . ILE A 1 90 ? 10.418 9.055 3.505 1.00 93.38 90 ILE A C 1
ATOM 692 O O . ILE A 1 90 ? 10.735 9.268 2.337 1.00 93.38 90 ILE A O 1
ATOM 696 N N . ALA A 1 91 ? 10.738 9.906 4.486 1.00 93.81 91 ALA A N 1
ATOM 697 C CA . ALA A 1 91 ? 11.506 11.128 4.258 1.00 93.81 91 ALA A CA 1
ATOM 698 C C . ALA A 1 91 ? 13.021 10.872 4.190 1.00 93.81 91 ALA A C 1
ATOM 700 O O . ALA A 1 91 ? 13.766 11.716 3.682 1.00 93.81 91 ALA A O 1
ATOM 701 N N . ALA A 1 92 ? 13.487 9.728 4.697 1.00 95.50 92 ALA A N 1
ATOM 702 C CA . ALA A 1 92 ? 14.888 9.344 4.635 1.00 95.50 92 ALA A CA 1
ATOM 703 C C . ALA A 1 92 ? 15.242 8.804 3.237 1.00 95.50 92 ALA A C 1
ATOM 705 O O . ALA A 1 92 ? 14.465 8.036 2.667 1.00 95.50 92 ALA A O 1
ATOM 706 N N . PRO A 1 93 ? 16.418 9.148 2.680 1.00 96.50 93 PRO A N 1
ATOM 707 C CA . PRO A 1 93 ? 16.851 8.605 1.397 1.00 96.50 93 PRO A CA 1
ATOM 708 C C . PRO A 1 93 ? 17.123 7.101 1.503 1.00 96.50 93 PRO A C 1
ATOM 710 O O . PRO A 1 93 ? 17.635 6.623 2.517 1.00 96.50 93 PRO A O 1
ATOM 713 N N . ALA A 1 94 ? 16.903 6.369 0.413 1.00 96.81 94 ALA A N 1
ATOM 714 C CA . ALA A 1 94 ? 17.106 4.921 0.341 1.00 96.81 94 ALA A CA 1
ATOM 715 C C . ALA A 1 94 ? 18.566 4.497 0.601 1.00 96.81 94 ALA A C 1
ATOM 717 O O . ALA A 1 94 ? 18.837 3.339 0.905 1.00 96.81 94 ALA A O 1
ATOM 718 N N . SER A 1 95 ? 19.526 5.421 0.486 1.00 96.38 95 SER A N 1
ATOM 719 C CA . SER A 1 95 ? 20.940 5.182 0.797 1.00 96.38 95 SER A CA 1
ATOM 720 C C . SER A 1 95 ? 21.275 5.224 2.292 1.00 96.38 95 SER A C 1
ATOM 722 O O . SER A 1 95 ? 22.420 4.953 2.656 1.00 96.38 95 SER A O 1
ATOM 724 N N . ALA A 1 96 ? 20.346 5.652 3.152 1.00 96.81 96 ALA A N 1
ATOM 725 C CA . ALA A 1 96 ? 20.586 5.689 4.588 1.00 96.81 96 ALA A CA 1
ATOM 726 C C . ALA A 1 96 ? 20.722 4.269 5.165 1.00 96.81 96 ALA A C 1
ATOM 728 O O . ALA A 1 96 ? 20.219 3.289 4.613 1.00 96.81 96 ALA A O 1
ATOM 729 N N . VAL A 1 97 ? 21.436 4.158 6.286 1.00 95.50 97 VAL A N 1
ATOM 730 C CA . VAL A 1 97 ? 21.555 2.886 7.007 1.00 95.50 97 VAL A CA 1
ATOM 731 C C . VAL A 1 97 ? 20.172 2.474 7.509 1.00 95.50 97 VAL A C 1
ATOM 733 O O . VAL A 1 97 ? 19.450 3.309 8.049 1.00 95.50 97 VAL A O 1
ATOM 736 N N . ASP A 1 98 ? 19.813 1.207 7.298 1.00 95.88 98 ASP A N 1
ATOM 737 C CA . ASP A 1 98 ? 18.519 0.623 7.675 1.00 95.88 98 ASP A CA 1
ATOM 738 C C . ASP A 1 98 ? 17.291 1.360 7.093 1.00 95.88 98 ASP A C 1
ATOM 740 O O . ASP A 1 98 ? 16.197 1.310 7.654 1.00 95.88 98 ASP A O 1
ATOM 744 N N . ALA A 1 99 ? 17.458 2.028 5.943 1.00 96.94 99 ALA A N 1
ATOM 745 C CA . ALA A 1 99 ? 16.400 2.806 5.294 1.00 96.94 99 ALA A CA 1
ATOM 746 C C . ALA A 1 99 ? 15.205 1.963 4.823 1.00 96.94 99 ALA A C 1
ATOM 748 O O . ALA A 1 99 ? 14.085 2.466 4.758 1.00 96.94 99 ALA A O 1
ATOM 749 N N . TYR A 1 100 ? 15.427 0.696 4.460 1.00 97.81 100 TYR A N 1
ATOM 750 C CA . TYR A 1 100 ? 14.371 -0.177 3.957 1.00 97.81 100 TYR A CA 1
ATOM 751 C C . TYR A 1 100 ? 14.709 -1.667 4.075 1.00 97.81 100 TYR A C 1
ATOM 753 O O . TYR A 1 100 ? 15.863 -2.061 4.245 1.00 97.81 100 TYR A O 1
ATOM 761 N N . GLY A 1 101 ? 13.685 -2.501 3.890 1.00 97.94 101 GLY A N 1
ATOM 762 C CA . GLY A 1 101 ? 13.810 -3.926 3.591 1.00 97.94 101 GLY A CA 1
ATOM 763 C C . GLY A 1 101 ? 12.868 -4.336 2.458 1.00 97.94 101 GLY A C 1
ATOM 764 O O . GLY A 1 101 ? 11.762 -3.810 2.345 1.00 97.94 101 GLY A O 1
ATOM 765 N N . ILE A 1 102 ? 13.290 -5.280 1.614 1.00 97.88 102 ILE A N 1
ATOM 766 C CA . ILE A 1 102 ? 12.407 -5.896 0.612 1.00 97.88 102 ILE A CA 1
ATOM 767 C C . ILE A 1 102 ? 11.665 -7.054 1.282 1.00 97.88 102 ILE A C 1
ATOM 769 O O . ILE A 1 102 ? 12.311 -7.958 1.812 1.00 97.88 102 ILE A O 1
ATOM 773 N N . ILE A 1 103 ? 10.332 -7.021 1.274 1.00 97.69 103 ILE A N 1
ATOM 774 C CA . ILE A 1 103 ? 9.496 -8.086 1.843 1.00 97.69 103 ILE A CA 1
ATOM 775 C C . ILE A 1 103 ? 9.270 -9.173 0.794 1.00 97.69 103 ILE A C 1
ATOM 777 O O . ILE A 1 103 ? 9.578 -10.340 1.030 1.00 97.69 103 ILE A O 1
ATOM 781 N N . GLU A 1 104 ? 8.735 -8.786 -0.364 1.00 97.25 104 GLU A N 1
ATOM 782 C CA . GLU A 1 104 ? 8.372 -9.713 -1.432 1.00 97.25 104 GLU A CA 1
ATOM 783 C C . GLU A 1 104 ? 8.403 -9.056 -2.820 1.00 97.25 104 GLU A C 1
ATOM 785 O O . GLU A 1 104 ? 8.458 -7.833 -2.967 1.00 97.25 104 GLU A O 1
ATOM 790 N N . ALA A 1 105 ? 8.405 -9.899 -3.854 1.00 96.88 105 ALA A N 1
ATOM 791 C CA . ALA A 1 105 ? 8.345 -9.496 -5.252 1.00 96.88 105 ALA A CA 1
ATOM 792 C C . ALA A 1 105 ? 7.332 -10.377 -5.999 1.00 96.88 105 ALA A C 1
ATOM 794 O O . ALA A 1 105 ? 7.533 -11.578 -6.197 1.00 96.88 105 ALA A O 1
ATOM 795 N N . ASN A 1 106 ? 6.229 -9.761 -6.408 1.00 96.62 106 ASN A N 1
ATOM 796 C CA . ASN A 1 106 ? 5.054 -10.382 -6.992 1.00 96.62 106 ASN A CA 1
ATOM 797 C C . ASN A 1 106 ? 5.061 -10.257 -8.524 1.00 96.62 106 ASN A C 1
ATOM 799 O O . ASN A 1 106 ? 4.880 -9.174 -9.080 1.00 96.62 106 ASN A O 1
ATOM 803 N N . PHE A 1 107 ? 5.184 -11.385 -9.228 1.00 94.44 107 PHE A N 1
ATOM 804 C CA . PHE A 1 107 ? 5.216 -11.437 -10.703 1.00 94.44 107 PHE A CA 1
ATOM 805 C C . PHE A 1 107 ? 3.839 -11.222 -11.360 1.00 94.44 107 PHE A C 1
ATOM 807 O O . PHE A 1 107 ? 3.747 -11.021 -12.569 1.00 94.44 107 PHE A O 1
ATOM 814 N N . ASN A 1 108 ? 2.758 -11.260 -10.575 1.00 93.88 108 ASN A N 1
ATOM 815 C CA . ASN A 1 108 ? 1.401 -10.947 -11.023 1.00 93.88 108 ASN A CA 1
ATOM 816 C C . ASN A 1 108 ? 0.769 -9.899 -10.091 1.00 93.88 108 ASN A C 1
ATOM 818 O O . ASN A 1 108 ? -0.090 -10.242 -9.273 1.00 93.88 108 ASN A O 1
ATOM 822 N N . PRO A 1 109 ? 1.231 -8.637 -10.152 1.00 93.81 109 PRO A N 1
ATOM 823 C CA . PRO A 1 109 ? 0.795 -7.609 -9.222 1.00 93.81 109 PRO A CA 1
ATOM 824 C C . PRO A 1 109 ? -0.671 -7.234 -9.431 1.00 93.81 109 PRO A C 1
ATOM 826 O O . PRO A 1 109 ? -1.198 -7.185 -10.549 1.00 93.81 109 PRO A O 1
ATOM 829 N N . MET A 1 110 ? -1.333 -6.898 -8.330 1.00 91.81 110 MET A N 1
ATOM 830 C CA . MET A 1 110 ? -2.732 -6.500 -8.323 1.00 91.81 110 MET A CA 1
ATOM 831 C C . MET A 1 110 ? -2.915 -5.083 -8.893 1.00 91.81 110 MET A C 1
ATOM 833 O O . MET A 1 110 ? -3.017 -4.106 -8.169 1.00 91.81 110 MET A O 1
ATOM 837 N N . MET A 1 111 ? -3.025 -4.933 -10.211 1.00 92.88 111 MET A N 1
ATOM 838 C CA . MET A 1 111 ? -3.093 -3.600 -10.841 1.00 92.88 111 MET A CA 1
ATOM 839 C C . MET A 1 111 ? -4.333 -2.768 -10.487 1.00 92.88 111 MET A C 1
ATOM 841 O O . MET A 1 111 ? -4.292 -1.537 -10.537 1.00 92.88 111 MET A O 1
ATOM 845 N N . HIS A 1 112 ? -5.463 -3.413 -10.190 1.00 91.06 112 HIS A N 1
ATOM 846 C CA . HIS A 1 112 ? -6.727 -2.696 -10.009 1.00 91.06 112 HIS A CA 1
ATOM 847 C C . HIS A 1 112 ? -6.710 -1.787 -8.773 1.00 91.06 112 HIS A C 1
ATOM 849 O O . HIS A 1 112 ? -7.313 -0.714 -8.819 1.00 91.06 112 HIS A O 1
ATOM 855 N N . MET A 1 113 ? -5.969 -2.159 -7.720 1.00 91.31 113 MET A N 1
ATOM 856 C CA . MET A 1 113 ? -5.825 -1.335 -6.515 1.00 91.31 113 MET A CA 1
ATOM 857 C C . MET A 1 113 ? -5.095 -0.014 -6.806 1.00 91.31 113 MET A C 1
ATOM 859 O O . MET A 1 113 ? -5.441 1.011 -6.230 1.00 91.31 113 MET A O 1
ATOM 863 N N . HIS A 1 114 ? -4.160 -0.010 -7.765 1.00 95.06 114 HIS A N 1
ATOM 864 C CA . HIS A 1 114 ? -3.470 1.202 -8.220 1.00 95.06 114 HIS A CA 1
ATOM 865 C C . HIS A 1 114 ? -4.358 2.077 -9.114 1.00 95.06 114 HIS A C 1
ATOM 867 O O . HIS A 1 114 ? -4.220 3.298 -9.133 1.00 95.06 114 HIS A O 1
ATOM 873 N N . CYS A 1 115 ? -5.286 1.472 -9.863 1.00 94.69 115 CYS A N 1
ATOM 874 C CA . CYS A 1 115 ? -6.198 2.205 -10.745 1.00 94.69 115 CYS A CA 1
ATOM 875 C C . CYS A 1 115 ? -7.273 2.974 -9.964 1.00 94.69 115 CYS A C 1
ATOM 877 O O . CYS A 1 115 ? -7.708 4.035 -10.411 1.00 94.69 115 CYS A O 1
ATOM 879 N N . TYR A 1 116 ? -7.703 2.438 -8.820 1.00 94.44 116 TYR A N 1
ATOM 880 C CA . TYR A 1 116 ? -8.839 2.939 -8.048 1.00 94.44 116 TYR A CA 1
ATOM 881 C C . TYR A 1 116 ? -8.516 2.983 -6.545 1.00 94.44 116 TYR A C 1
ATOM 883 O O . TYR A 1 116 ? -9.097 2.212 -5.775 1.00 94.44 116 TYR A O 1
ATOM 891 N N . PRO A 1 117 ? -7.587 3.855 -6.116 1.00 95.81 117 PRO A N 1
ATOM 892 C CA . PRO A 1 117 ? -7.267 3.994 -4.705 1.00 95.81 117 PRO A CA 1
ATOM 893 C C . PRO A 1 117 ? -8.449 4.603 -3.937 1.00 95.81 117 PRO A C 1
ATOM 895 O O . PRO A 1 117 ? -9.252 5.351 -4.502 1.00 95.81 117 PRO A O 1
ATOM 898 N N . TYR A 1 118 ? -8.538 4.334 -2.635 1.00 95.44 118 TYR A N 1
ATOM 899 C CA . TYR A 1 118 ? -9.470 5.041 -1.753 1.00 95.44 118 TYR A CA 1
ATOM 900 C C . TYR A 1 118 ? -9.160 6.544 -1.695 1.00 95.44 118 TYR A C 1
ATOM 902 O O . TYR A 1 118 ? -10.074 7.370 -1.750 1.00 95.44 118 TYR A O 1
ATOM 910 N N . ARG A 1 119 ? -7.873 6.905 -1.629 1.00 95.94 119 ARG A N 1
ATOM 911 C CA . ARG A 1 119 ? -7.404 8.297 -1.658 1.00 95.94 119 ARG A CA 1
ATOM 912 C C . ARG A 1 119 ? -6.168 8.445 -2.544 1.00 95.94 119 ARG A C 1
ATOM 914 O O . ARG A 1 119 ? -5.310 7.571 -2.579 1.00 95.94 119 ARG A O 1
ATOM 921 N N . GLY A 1 120 ? -6.062 9.586 -3.218 1.00 95.69 120 GLY A N 1
ATOM 922 C CA . GLY A 1 120 ? -4.953 9.905 -4.116 1.00 95.69 120 GLY A CA 1
ATOM 923 C C . GLY A 1 120 ? -5.340 9.740 -5.583 1.00 95.69 120 GLY A C 1
ATOM 924 O O . GLY A 1 120 ? -6.523 9.772 -5.935 1.00 95.69 120 GLY A O 1
ATOM 925 N N . LYS A 1 121 ? -4.343 9.610 -6.460 1.00 96.88 121 LYS A N 1
ATOM 926 C CA . LYS A 1 121 ? -4.537 9.598 -7.912 1.00 96.88 121 LYS A CA 1
ATOM 927 C C . LYS A 1 121 ? -4.519 8.173 -8.462 1.00 96.88 121 LYS A C 1
ATOM 929 O O . LYS A 1 121 ? -3.520 7.475 -8.368 1.00 96.88 121 LYS A O 1
ATOM 934 N N . GLY A 1 122 ? -5.601 7.771 -9.125 1.00 96.38 122 GLY A N 1
ATOM 935 C CA . GLY A 1 122 ? -5.643 6.499 -9.849 1.00 96.38 122 GLY A CA 1
ATOM 936 C C . GLY A 1 122 ? -4.617 6.434 -10.986 1.00 96.38 122 GLY A C 1
ATOM 937 O O . GLY A 1 122 ? -4.520 7.351 -11.809 1.00 96.38 122 GLY A O 1
ATOM 938 N N . ARG A 1 123 ? -3.863 5.333 -11.057 1.00 95.38 123 ARG A N 1
ATOM 939 C CA . ARG A 1 123 ? -2.827 5.062 -12.065 1.00 95.38 123 ARG A CA 1
ATOM 940 C C . ARG A 1 123 ? -3.295 3.941 -12.993 1.00 95.38 123 ARG A C 1
ATOM 942 O O . ARG A 1 123 ? -3.413 2.791 -12.583 1.00 95.38 123 ARG A O 1
ATOM 949 N N . ARG A 1 124 ? -3.581 4.259 -14.261 1.00 93.88 124 ARG A N 1
ATOM 950 C CA . ARG A 1 124 ? -4.101 3.288 -15.245 1.00 93.88 124 ARG A CA 1
ATOM 951 C C . ARG A 1 124 ? -2.980 2.451 -15.881 1.00 93.88 124 ARG A C 1
ATOM 953 O O . ARG A 1 124 ? -2.703 2.582 -17.071 1.00 93.88 124 ARG A O 1
ATOM 960 N N . LEU A 1 125 ? -2.405 1.549 -15.088 1.00 93.94 125 LEU A N 1
ATOM 961 C CA . LEU A 1 125 ? -1.273 0.689 -15.475 1.00 93.94 125 LEU A CA 1
ATOM 962 C C . LEU A 1 125 ? -1.587 -0.250 -16.653 1.00 93.94 125 LEU A C 1
ATOM 964 O O . LEU A 1 125 ? -0.706 -0.642 -17.413 1.00 93.94 125 LEU A O 1
ATOM 968 N N . THR A 1 126 ? -2.862 -0.595 -16.845 1.00 93.00 126 THR A N 1
ATOM 969 C CA . THR A 1 126 ? -3.297 -1.510 -17.912 1.00 93.00 126 THR A CA 1
ATOM 970 C C . THR A 1 126 ? -2.956 -1.004 -19.311 1.00 93.00 126 THR A C 1
ATOM 972 O O . THR A 1 126 ? -2.663 -1.804 -20.195 1.00 93.00 126 THR A O 1
ATOM 975 N N . MET A 1 127 ? -2.947 0.316 -19.523 1.00 91.38 127 MET A N 1
ATOM 976 C CA . MET A 1 127 ? -2.557 0.888 -20.813 1.00 91.38 127 MET A CA 1
ATOM 977 C C . MET A 1 127 ? -1.054 0.790 -21.057 1.00 91.38 127 MET A C 1
ATOM 979 O O . MET A 1 127 ? -0.648 0.618 -22.202 1.00 91.38 127 MET A O 1
ATOM 983 N N . ASP A 1 128 ? -0.237 0.866 -20.008 1.00 91.88 128 ASP A N 1
ATOM 984 C CA . ASP A 1 128 ? 1.216 0.739 -20.128 1.00 91.88 128 ASP A CA 1
ATOM 985 C C . ASP A 1 128 ? 1.605 -0.691 -20.507 1.00 91.88 128 ASP A C 1
ATOM 987 O O . ASP A 1 128 ? 2.437 -0.890 -21.389 1.00 91.88 128 ASP A O 1
ATOM 991 N N . ILE A 1 129 ? 0.905 -1.689 -19.958 1.00 92.44 129 ILE A N 1
ATOM 992 C CA . ILE A 1 129 ? 1.059 -3.089 -20.376 1.00 92.44 129 ILE A CA 1
ATOM 993 C C . ILE A 1 129 ? 0.635 -3.286 -21.832 1.00 92.44 129 ILE A C 1
ATOM 995 O O . ILE A 1 129 ? 1.337 -3.949 -22.590 1.00 92.44 129 ILE A O 1
ATOM 999 N N . LEU A 1 130 ? -0.492 -2.707 -22.257 1.00 93.19 130 LEU A N 1
ATOM 1000 C CA . LEU A 1 130 ? -0.919 -2.819 -23.654 1.00 93.19 130 LEU A CA 1
ATOM 1001 C C . LEU A 1 130 ? 0.091 -2.181 -24.615 1.00 93.19 130 LEU A C 1
ATOM 1003 O O . LEU A 1 130 ? 0.370 -2.769 -25.654 1.00 93.19 130 LEU A O 1
ATOM 1007 N N . ARG A 1 131 ? 0.673 -1.029 -24.259 1.00 92.94 131 ARG A N 1
ATOM 1008 C CA . ARG A 1 131 ? 1.751 -0.394 -25.036 1.00 92.94 131 ARG A CA 1
ATOM 1009 C C . ARG A 1 131 ? 3.014 -1.246 -25.076 1.00 92.94 131 ARG A C 1
ATOM 1011 O O . ARG A 1 131 ? 3.644 -1.328 -26.121 1.00 92.94 131 ARG A O 1
ATOM 1018 N N . LEU A 1 132 ? 3.369 -1.885 -23.961 1.00 92.50 132 LEU A N 1
ATOM 1019 C CA . LEU A 1 132 ? 4.511 -2.793 -23.889 1.00 92.50 132 LEU A CA 1
ATOM 1020 C C . LEU A 1 132 ? 4.327 -4.008 -24.812 1.00 92.50 132 LEU A C 1
ATOM 1022 O O . LEU A 1 132 ? 5.259 -4.393 -25.509 1.00 92.50 132 LEU A O 1
ATOM 1026 N N . LEU A 1 133 ? 3.133 -4.607 -24.816 1.00 93.38 133 LEU A N 1
ATOM 1027 C CA . LEU A 1 133 ? 2.828 -5.797 -25.617 1.00 93.38 133 LEU A CA 1
ATOM 1028 C C . LEU A 1 133 ? 2.598 -5.479 -27.101 1.00 93.38 133 LEU A C 1
ATOM 1030 O O . LEU A 1 133 ? 2.945 -6.285 -27.961 1.00 93.38 133 LEU A O 1
ATOM 1034 N N . TYR A 1 134 ? 2.006 -4.322 -27.398 1.00 94.44 134 TYR A N 1
ATOM 1035 C CA . TYR A 1 134 ? 1.622 -3.905 -28.746 1.00 94.44 134 TYR A CA 1
ATOM 1036 C C . TYR A 1 134 ? 2.068 -2.461 -29.025 1.00 94.44 134 TYR A C 1
ATOM 1038 O O . TYR A 1 134 ? 1.226 -1.562 -29.135 1.00 94.44 134 TYR A O 1
ATOM 1046 N N . PRO A 1 135 ? 3.383 -2.216 -29.167 1.00 88.44 135 PRO A N 1
ATOM 1047 C CA . PRO A 1 135 ? 3.928 -0.865 -29.318 1.00 88.44 135 PRO A CA 1
ATOM 1048 C C . PRO A 1 135 ? 3.405 -0.132 -30.561 1.00 88.44 135 PRO A C 1
ATOM 1050 O O . PRO A 1 135 ? 3.251 1.085 -30.536 1.00 88.44 135 PRO A O 1
ATOM 1053 N N . ASP A 1 136 ? 3.046 -0.864 -31.617 1.00 88.56 136 ASP A N 1
ATOM 1054 C CA . ASP A 1 136 ? 2.517 -0.285 -32.858 1.00 88.56 136 ASP A CA 1
ATOM 1055 C C . ASP A 1 136 ? 1.005 0.012 -32.818 1.00 88.56 136 ASP A C 1
ATOM 1057 O O . ASP A 1 136 ? 0.478 0.684 -33.708 1.00 88.56 136 ASP A O 1
ATOM 1061 N N . PHE A 1 137 ? 0.282 -0.506 -31.818 1.00 74.44 137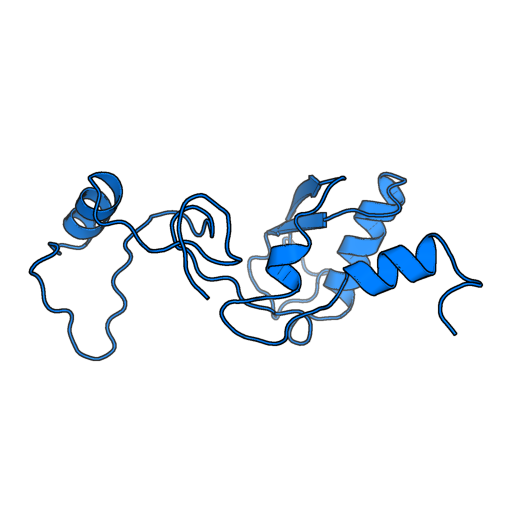 PHE A N 1
ATOM 1062 C CA . PHE A 1 137 ? -1.187 -0.496 -31.781 1.00 74.44 137 PHE A CA 1
ATOM 1063 C C . PHE A 1 137 ? -1.777 0.717 -31.049 1.00 74.44 137 PHE A C 1
ATOM 1065 O O . PHE A 1 137 ? -2.932 1.076 -31.269 1.00 74.44 137 PHE A O 1
ATOM 1072 N N . VAL A 1 138 ? -0.995 1.367 -30.188 1.00 62.34 138 VAL A N 1
ATOM 1073 C CA . VAL A 1 138 ? -1.432 2.516 -29.386 1.00 62.34 138 VAL A CA 1
ATOM 1074 C C . VAL A 1 138 ? -0.642 3.749 -29.835 1.00 62.34 138 VAL A C 1
ATOM 1076 O O . VAL A 1 138 ? 0.375 4.081 -29.231 1.00 62.34 138 VAL A O 1
ATOM 1079 N N . LYS A 1 139 ? -1.087 4.395 -30.921 1.00 55.16 139 LYS A N 1
ATOM 1080 C CA . LYS A 1 139 ? -0.641 5.751 -31.293 1.00 55.16 139 LYS A CA 1
ATOM 1081 C C . LYS A 1 139 ? -1.412 6.811 -30.519 1.00 55.16 139 LYS A C 1
ATOM 1083 O O . LYS A 1 139 ? -2.645 6.648 -30.385 1.00 55.16 139 LYS A O 1
#

pLDDT: mean 94.0, std 5.72, range [55.16, 98.19]

Radius of gyration: 18.69 Å; chains: 1; bounding box: 44×25×58 Å

Sequence (139 aa):
MRGENHRTPLEKIQLGASEELVLHQQGYTFDSVPDQGETVYLRDNSNVSTGGDSFDMTDEFSEDYKQLAVQVAQTLGATICGVDIIIPDIAAPASAVDAYGIIEANFNPMMHMHCYPYRGKGRRLTMDILRLLYPDFVK